Protein AF-A0A6G3X553-F1 (afdb_monomer_lite)

Radius of gyration: 9.96 Å; chains: 1; bounding box: 27×20×25 Å

Organism: NCBI:txid2706086

Foldseek 3Di:
DLLVVLLVVVVVVCQVDVPDDLQVSCVVSPHPGSVVVQVSNCVVVVDGSNPDDDD

Sequence (55 aa):
VILRYRIHEALERAGSDPAVDWSRLAADLGYSDQAHLVRDFTATVGVPPTAFSPR

Structure (mmCIF, N/CA/C/O backbone):
data_AF-A0A6G3X553-F1
#
_entry.id   AF-A0A6G3X553-F1
#
loop_
_atom_site.group_PDB
_atom_site.id
_atom_site.type_symbol
_atom_site.label_atom_id
_atom_site.label_alt_id
_atom_site.label_comp_id
_atom_site.label_asym_id
_atom_site.label_entity_id
_atom_site.label_seq_id
_atom_site.pdbx_PDB_ins_code
_atom_site.Cartn_x
_atom_site.Cartn_y
_atom_site.Cartn_z
_atom_site.occup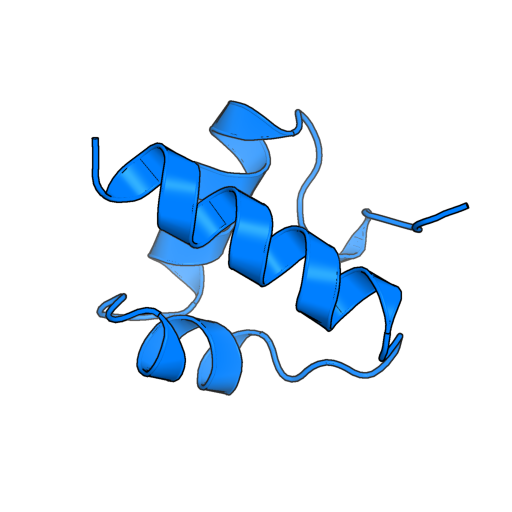ancy
_atom_site.B_iso_or_equiv
_atom_site.auth_seq_id
_atom_site.auth_comp_id
_atom_site.auth_asym_id
_atom_site.auth_atom_id
_atom_site.pdbx_PDB_model_num
ATOM 1 N N . VAL A 1 1 ? 1.406 4.392 13.098 1.00 63.06 1 VAL A N 1
ATOM 2 C CA . VAL A 1 1 ? 2.445 3.355 12.854 1.00 63.06 1 VAL A CA 1
ATOM 3 C C . VAL A 1 1 ? 2.015 2.323 11.802 1.00 63.06 1 VAL A C 1
ATOM 5 O O . VAL A 1 1 ? 2.840 1.982 10.968 1.00 63.06 1 VAL A O 1
ATOM 8 N N . ILE A 1 2 ? 0.741 1.903 11.752 1.00 84.94 2 ILE A N 1
ATOM 9 C CA . ILE A 1 2 ? 0.223 0.871 10.820 1.00 84.94 2 ILE A CA 1
ATOM 10 C C . ILE A 1 2 ? 0.457 1.188 9.328 1.00 84.94 2 ILE A C 1
ATOM 12 O O . ILE A 1 2 ? 0.807 0.294 8.566 1.00 84.94 2 ILE A O 1
ATOM 16 N N . LEU A 1 3 ? 0.330 2.452 8.904 1.00 82.31 3 LEU A N 1
ATOM 17 C CA . LEU A 1 3 ? 0.486 2.825 7.490 1.00 82.31 3 LEU A CA 1
ATOM 18 C C . LEU A 1 3 ? 1.879 2.492 6.926 1.00 82.31 3 LEU A C 1
ATOM 20 O O . LEU A 1 3 ? 1.998 1.891 5.865 1.00 82.31 3 LEU A O 1
ATOM 24 N N . ARG A 1 4 ? 2.941 2.828 7.669 1.00 86.75 4 ARG A N 1
ATOM 25 C CA . ARG A 1 4 ? 4.327 2.573 7.244 1.00 86.75 4 ARG A CA 1
ATOM 26 C C . ARG A 1 4 ? 4.616 1.077 7.092 1.00 86.75 4 ARG A C 1
ATOM 28 O O . ARG A 1 4 ? 5.405 0.704 6.229 1.00 86.75 4 ARG A O 1
ATOM 35 N N . TYR A 1 5 ? 3.990 0.253 7.934 1.00 90.69 5 TYR A N 1
ATOM 36 C CA . TYR A 1 5 ? 4.080 -1.203 7.860 1.00 90.69 5 TYR A CA 1
ATOM 37 C C . TYR A 1 5 ? 3.397 -1.730 6.589 1.00 90.69 5 TYR A C 1
ATOM 39 O O . TYR A 1 5 ? 4.024 -2.450 5.821 1.00 90.69 5 TYR A O 1
ATOM 47 N N . ARG A 1 6 ? 2.168 -1.277 6.299 1.00 92.69 6 ARG A N 1
ATOM 48 C CA . ARG A 1 6 ? 1.426 -1.674 5.089 1.00 92.69 6 ARG A CA 1
ATOM 49 C C . ARG A 1 6 ? 2.182 -1.365 3.799 1.00 92.69 6 ARG A C 1
ATOM 51 O O . ARG A 1 6 ? 2.205 -2.196 2.901 1.00 92.69 6 ARG A O 1
ATOM 58 N N . ILE A 1 7 ? 2.808 -0.190 3.710 1.00 93.81 7 ILE A N 1
ATOM 59 C CA . ILE A 1 7 ? 3.564 0.187 2.508 1.00 93.81 7 ILE A CA 1
ATOM 60 C C . ILE A 1 7 ? 4.850 -0.630 2.355 1.00 93.81 7 ILE A C 1
ATOM 62 O O . ILE A 1 7 ? 5.177 -1.006 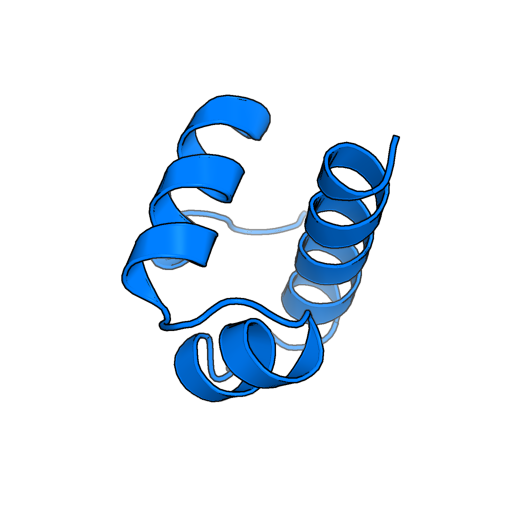1.233 1.00 93.81 7 ILE A O 1
ATOM 66 N N . HIS A 1 8 ? 5.552 -0.958 3.445 1.00 93.06 8 HIS A N 1
ATOM 67 C CA . HIS A 1 8 ? 6.696 -1.875 3.353 1.00 93.06 8 HIS A CA 1
ATOM 68 C C . HIS A 1 8 ? 6.267 -3.246 2.840 1.00 93.06 8 HIS A C 1
ATOM 70 O O . HIS A 1 8 ? 6.864 -3.750 1.896 1.00 93.06 8 HIS A O 1
ATOM 76 N N . GLU A 1 9 ? 5.194 -3.807 3.392 1.00 93.62 9 GLU A N 1
ATOM 77 C CA . GLU A 1 9 ? 4.722 -5.120 2.959 1.00 93.62 9 GLU A CA 1
ATOM 78 C C . GLU A 1 9 ? 4.214 -5.104 1.503 1.00 93.62 9 GLU A C 1
ATOM 80 O O . GLU A 1 9 ? 4.437 -6.055 0.753 1.00 93.62 9 GLU A O 1
ATOM 85 N N . ALA A 1 10 ? 3.607 -3.998 1.053 1.00 92.88 10 ALA A N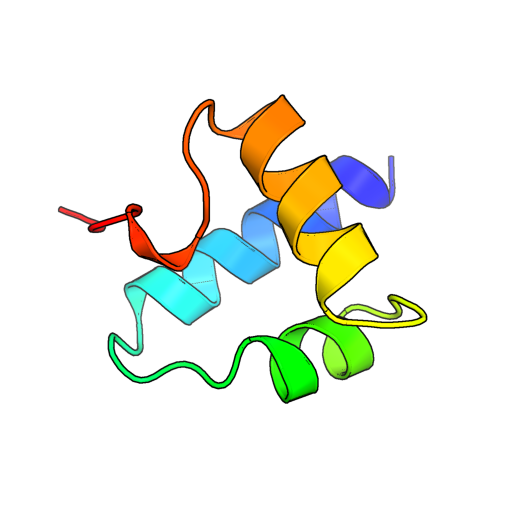 1
ATOM 86 C CA . ALA A 1 10 ? 3.253 -3.812 -0.354 1.00 92.88 10 ALA A CA 1
ATOM 87 C C . ALA A 1 10 ? 4.489 -3.807 -1.274 1.00 92.88 10 ALA A C 1
ATOM 89 O O . ALA A 1 10 ? 4.456 -4.421 -2.340 1.00 92.88 10 ALA A O 1
ATOM 90 N N . LEU A 1 11 ? 5.577 -3.143 -0.863 1.00 91.56 11 LEU A N 1
ATOM 91 C CA . LEU A 1 11 ? 6.838 -3.103 -1.611 1.00 91.56 11 LEU A CA 1
ATOM 92 C C . LEU A 1 11 ? 7.500 -4.483 -1.696 1.00 91.56 11 LEU A C 1
ATOM 94 O O . LEU A 1 11 ? 7.952 -4.867 -2.772 1.00 91.56 11 LEU A O 1
ATOM 98 N N . GLU A 1 12 ? 7.532 -5.240 -0.598 1.00 91.94 12 GLU A N 1
ATOM 99 C CA . GLU A 1 12 ? 8.122 -6.587 -0.575 1.00 91.94 12 GLU A CA 1
ATOM 100 C C . GLU A 1 12 ? 7.381 -7.555 -1.505 1.00 91.94 12 GLU A C 1
ATOM 102 O O . GLU A 1 12 ? 8.003 -8.284 -2.285 1.00 91.94 12 GLU A O 1
ATOM 107 N N . ARG A 1 13 ? 6.043 -7.533 -1.476 1.00 90.56 13 ARG A N 1
ATOM 108 C CA . ARG A 1 13 ? 5.225 -8.399 -2.335 1.00 90.56 13 ARG A CA 1
ATOM 109 C C . ARG A 1 13 ? 5.340 -8.016 -3.811 1.00 90.56 13 ARG A C 1
ATOM 111 O O . ARG A 1 13 ? 5.523 -8.899 -4.641 1.00 90.56 13 ARG A O 1
ATOM 118 N N . ALA A 1 14 ? 5.317 -6.722 -4.131 1.00 86.81 14 ALA A N 1
ATOM 119 C CA . ALA A 1 14 ? 5.514 -6.240 -5.501 1.00 86.81 14 ALA A CA 1
ATOM 120 C C . ALA A 1 14 ? 6.939 -6.484 -6.032 1.00 86.81 14 ALA A C 1
ATOM 122 O O . ALA A 1 14 ? 7.132 -6.656 -7.230 1.00 86.81 14 ALA A O 1
ATOM 123 N N . GLY A 1 15 ? 7.936 -6.521 -5.142 1.00 85.62 15 GLY A N 1
ATOM 124 C CA . GLY A 1 15 ? 9.308 -6.930 -5.453 1.00 85.62 15 GLY A CA 1
ATOM 125 C C . GLY A 1 15 ? 9.452 -8.400 -5.823 1.00 85.62 15 GLY A C 1
ATOM 126 O O . GLY A 1 15 ? 10.302 -8.752 -6.635 1.00 85.62 15 GLY A O 1
ATOM 127 N N . SER A 1 16 ? 8.616 -9.248 -5.232 1.00 86.56 16 SER A N 1
ATOM 128 C CA . SER A 1 16 ? 8.697 -10.701 -5.388 1.00 86.56 16 SER A CA 1
ATOM 129 C C . SER A 1 16 ? 7.867 -11.224 -6.565 1.00 86.56 16 SER A C 1
ATOM 131 O O . SER A 1 16 ? 8.179 -12.287 -7.099 1.00 86.56 16 SER A O 1
ATOM 133 N N . ASP A 1 17 ? 6.826 -10.492 -6.971 1.00 83.75 17 ASP A N 1
ATOM 134 C CA . ASP A 1 17 ? 5.931 -10.856 -8.071 1.00 83.75 17 ASP A CA 1
ATOM 135 C C . ASP A 1 17 ? 5.613 -9.637 -8.968 1.00 83.75 17 ASP A C 1
ATOM 137 O O . ASP A 1 17 ? 4.821 -8.770 -8.583 1.00 83.75 17 ASP A O 1
ATOM 141 N N . PRO A 1 18 ? 6.176 -9.570 -10.192 1.00 77.31 18 PRO A N 1
ATOM 142 C CA . PRO A 1 18 ? 5.890 -8.504 -11.155 1.00 77.31 18 PRO A CA 1
ATOM 143 C C . PRO A 1 18 ? 4.429 -8.462 -11.626 1.00 77.31 18 PRO A C 1
ATOM 145 O O . PRO A 1 18 ? 3.991 -7.452 -12.175 1.00 77.31 18 PRO A O 1
ATOM 148 N N . ALA A 1 19 ? 3.682 -9.555 -11.451 1.00 84.31 19 ALA A N 1
ATOM 149 C CA . ALA A 1 19 ? 2.289 -9.690 -11.859 1.00 84.31 19 ALA A CA 1
ATOM 150 C C . ALA A 1 19 ? 1.310 -9.538 -10.681 1.00 84.31 19 ALA A C 1
ATOM 152 O O . ALA A 1 19 ? 0.172 -10.003 -10.765 1.00 84.31 19 ALA A O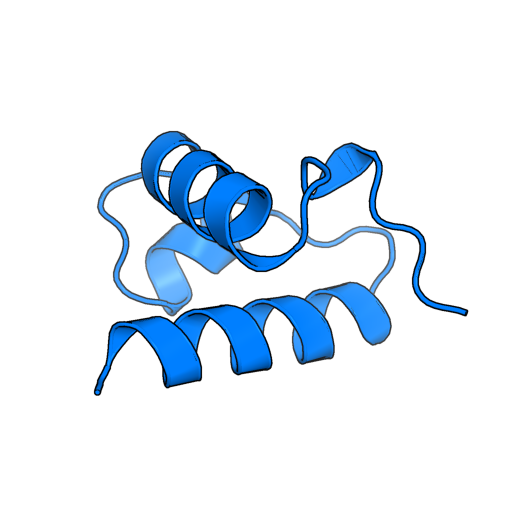 1
ATOM 153 N N . VAL A 1 20 ? 1.734 -8.881 -9.593 1.00 90.12 20 VAL A N 1
ATOM 154 C CA . VAL A 1 20 ? 0.918 -8.719 -8.386 1.00 90.12 20 VAL A CA 1
ATOM 155 C C . VAL A 1 20 ? -0.469 -8.137 -8.693 1.00 90.12 20 VAL A C 1
ATOM 157 O O . VAL A 1 20 ? -0.627 -7.101 -9.347 1.00 90.12 20 VAL A O 1
ATOM 160 N N . ASP A 1 21 ? -1.502 -8.795 -8.170 1.00 92.56 21 ASP A N 1
ATOM 161 C CA . ASP A 1 21 ? -2.862 -8.264 -8.182 1.00 92.56 21 ASP A CA 1
ATOM 162 C C . ASP A 1 21 ? -2.999 -7.202 -7.085 1.00 92.56 21 ASP A C 1
ATOM 164 O O . ASP A 1 21 ? -3.191 -7.493 -5.902 1.00 92.56 21 ASP A O 1
ATOM 168 N N . TRP A 1 22 ? -2.910 -5.941 -7.496 1.00 92.38 22 TRP A N 1
ATOM 169 C CA . TRP A 1 22 ? -3.024 -4.785 -6.611 1.00 92.38 22 TRP A CA 1
ATOM 170 C C . TRP A 1 22 ? -4.372 -4.673 -5.893 1.00 92.38 22 TRP A C 1
ATOM 172 O O . TRP A 1 22 ? -4.422 -4.125 -4.791 1.00 92.38 22 TRP A O 1
ATOM 182 N N . SER A 1 23 ? -5.459 -5.170 -6.487 1.00 95.06 23 SER A N 1
ATOM 183 C CA . SER A 1 23 ? -6.777 -5.143 -5.843 1.00 95.06 23 SER A CA 1
ATOM 184 C C . SER A 1 23 ? -6.826 -6.137 -4.695 1.00 95.06 23 SER A C 1
ATOM 186 O O . SER A 1 23 ? -7.233 -5.792 -3.584 1.00 95.06 23 SER A O 1
ATOM 188 N N . ARG A 1 24 ? -6.340 -7.356 -4.943 1.00 95.50 24 ARG A N 1
ATOM 189 C CA . ARG A 1 24 ? -6.210 -8.379 -3.906 1.00 95.50 24 ARG A CA 1
ATOM 190 C C . ARG A 1 24 ? -5.255 -7.937 -2.800 1.00 95.50 24 ARG A C 1
ATOM 192 O O . ARG A 1 24 ? -5.587 -8.050 -1.625 1.00 95.50 24 ARG A O 1
ATOM 199 N N . LEU A 1 25 ? -4.106 -7.377 -3.170 1.00 94.62 25 LEU A N 1
ATOM 200 C CA . LEU A 1 25 ? -3.118 -6.890 -2.213 1.00 94.62 25 LEU A CA 1
ATOM 201 C C . LEU A 1 25 ? -3.679 -5.781 -1.310 1.00 94.62 25 LEU A C 1
ATOM 203 O O . LEU A 1 25 ? -3.403 -5.764 -0.112 1.00 94.62 25 LEU A O 1
ATOM 207 N N . ALA A 1 26 ? -4.493 -4.874 -1.853 1.00 95.75 26 ALA A N 1
ATOM 208 C CA . ALA A 1 26 ? -5.160 -3.850 -1.057 1.00 95.75 26 ALA A CA 1
ATOM 209 C C . ALA A 1 26 ? -6.061 -4.475 0.0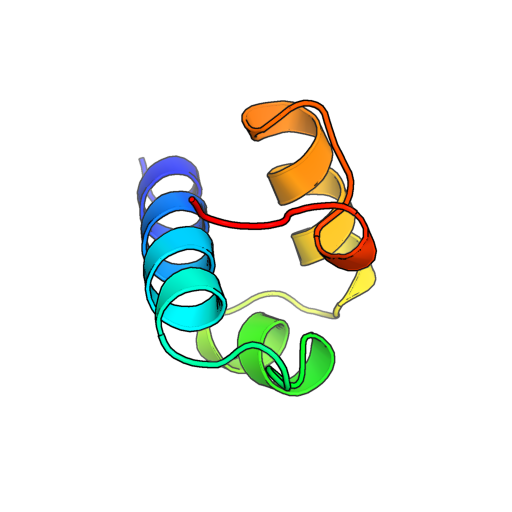20 1.00 95.75 26 ALA A C 1
ATOM 211 O O . ALA A 1 26 ? -5.949 -4.110 1.193 1.00 95.75 26 ALA A O 1
ATOM 212 N N . ALA A 1 27 ? -6.885 -5.458 -0.354 1.00 96.81 27 ALA A N 1
ATOM 213 C CA . ALA A 1 27 ? -7.743 -6.171 0.589 1.00 96.81 27 ALA A CA 1
ATOM 214 C C . ALA A 1 27 ? -6.927 -6.906 1.670 1.00 96.81 27 ALA A C 1
ATOM 216 O O . ALA A 1 27 ? -7.220 -6.760 2.857 1.00 96.81 27 ALA A O 1
ATOM 217 N N . ASP A 1 28 ? -5.859 -7.610 1.282 1.00 95.44 28 ASP A N 1
ATOM 218 C CA . ASP A 1 28 ? -4.979 -8.338 2.208 1.00 95.44 28 ASP A CA 1
ATOM 219 C C . ASP A 1 28 ? -4.299 -7.409 3.231 1.00 95.44 28 ASP A C 1
ATOM 221 O O . ASP A 1 28 ? -4.081 -7.789 4.381 1.00 95.44 28 ASP A O 1
ATOM 225 N N . LEU A 1 29 ? -3.976 -6.175 2.832 1.00 94.75 29 LEU A N 1
ATOM 226 C CA . LEU A 1 29 ? -3.374 -5.160 3.704 1.00 94.75 29 LEU A CA 1
ATOM 227 C C . LEU A 1 29 ? -4.414 -4.365 4.517 1.00 94.75 29 LEU A C 1
ATOM 229 O O . LEU A 1 29 ? -4.048 -3.512 5.337 1.00 94.75 29 LEU A O 1
ATOM 233 N N . GLY A 1 30 ? -5.707 -4.644 4.330 1.00 95.38 30 GLY A N 1
ATOM 234 C CA . GLY A 1 30 ? -6.812 -4.010 5.049 1.00 95.38 30 GLY A CA 1
ATOM 235 C C . GLY A 1 30 ? -7.187 -2.624 4.524 1.00 95.38 30 GLY A C 1
ATOM 236 O O . GLY A 1 30 ? -7.618 -1.772 5.307 1.00 95.38 30 GLY A O 1
ATOM 237 N N . TYR A 1 31 ? -6.981 -2.377 3.230 1.00 95.69 31 TYR A N 1
ATOM 238 C CA . TYR A 1 31 ? -7.562 -1.244 2.516 1.00 95.69 31 TYR A CA 1
ATOM 239 C C . TYR A 1 31 ? -8.976 -1.572 2.037 1.00 95.69 31 TYR A C 1
ATOM 241 O O . TYR A 1 31 ? -9.274 -2.708 1.676 1.00 95.69 31 TYR A O 1
ATOM 249 N N . SER A 1 32 ? -9.835 -0.553 1.990 1.00 95.81 32 SER A N 1
ATOM 250 C CA . SER A 1 32 ? -11.204 -0.689 1.480 1.00 95.81 32 SER A CA 1
ATOM 251 C C . SER A 1 32 ? -11.245 -1.011 -0.015 1.00 95.81 32 SER A C 1
ATOM 253 O O . SER A 1 32 ? -12.158 -1.691 -0.472 1.00 95.81 32 SER A O 1
ATOM 255 N N . ASP A 1 33 ? -10.271 -0.502 -0.774 1.00 96.25 33 ASP A N 1
ATOM 256 C CA . ASP A 1 33 ? -10.135 -0.702 -2.213 1.00 96.25 33 ASP A CA 1
ATOM 257 C C . ASP A 1 33 ? -8.689 -0.446 -2.680 1.00 96.25 33 ASP A C 1
ATOM 259 O O . ASP A 1 33 ? -7.836 0.059 -1.939 1.00 96.25 33 ASP A O 1
ATOM 263 N N . GLN A 1 34 ? -8.425 -0.770 -3.946 1.00 95.75 34 GLN A N 1
ATOM 264 C CA . GLN A 1 34 ? -7.140 -0.528 -4.599 1.00 95.75 34 GLN A CA 1
ATOM 265 C C . GLN A 1 34 ? -6.759 0.962 -4.638 1.00 95.75 34 GLN A C 1
ATOM 267 O O . GLN A 1 34 ? -5.580 1.301 -4.529 1.00 95.75 34 GLN A O 1
ATOM 272 N N . ALA A 1 35 ? -7.725 1.870 -4.805 1.00 96.38 35 ALA A N 1
ATOM 273 C CA . ALA A 1 35 ? -7.449 3.292 -4.984 1.00 96.38 35 ALA A CA 1
ATOM 274 C C . ALA A 1 35 ? -6.837 3.921 -3.723 1.00 96.38 35 ALA A C 1
ATOM 276 O O . ALA A 1 35 ? -5.962 4.782 -3.835 1.00 96.38 35 ALA A O 1
ATOM 277 N N . HIS A 1 36 ? -7.243 3.471 -2.534 1.00 96.12 36 HIS A N 1
ATOM 278 C CA . HIS A 1 36 ? -6.629 3.890 -1.275 1.00 96.12 36 HIS A CA 1
ATOM 279 C C . HIS A 1 36 ? -5.180 3.406 -1.152 1.00 96.12 36 HIS A C 1
ATOM 281 O O . HIS A 1 36 ? -4.304 4.210 -0.834 1.00 96.12 36 HIS A O 1
ATOM 287 N N . LEU A 1 37 ? -4.903 2.137 -1.481 1.00 95.44 37 LEU A N 1
ATOM 288 C CA . LEU A 1 37 ? -3.532 1.616 -1.508 1.00 95.44 37 LEU A CA 1
ATOM 289 C C . LEU A 1 37 ? -2.656 2.418 -2.481 1.00 95.44 37 LEU A C 1
ATOM 291 O O . LEU A 1 37 ? -1.561 2.839 -2.120 1.00 95.44 37 LEU A O 1
ATOM 295 N N . VAL A 1 38 ? -3.140 2.668 -3.702 1.00 94.94 38 VAL A N 1
ATOM 296 C CA . VAL A 1 38 ? -2.394 3.415 -4.730 1.00 94.94 38 VAL A CA 1
ATOM 297 C C . VAL A 1 38 ? -2.063 4.831 -4.260 1.00 94.94 38 VAL A C 1
ATOM 299 O O . VAL A 1 38 ? -0.939 5.288 -4.470 1.00 94.94 38 VAL A O 1
ATOM 302 N N . ARG A 1 39 ? -3.006 5.528 -3.614 1.00 95.44 39 ARG A N 1
ATOM 303 C CA . ARG A 1 39 ? -2.782 6.881 -3.077 1.00 95.44 39 ARG A CA 1
ATOM 304 C C . ARG A 1 39 ? -1.691 6.888 -2.013 1.00 95.44 39 ARG A C 1
ATOM 306 O O . ARG A 1 39 ? -0.754 7.674 -2.129 1.00 95.44 39 ARG A O 1
ATOM 313 N N . ASP A 1 40 ? -1.780 5.997 -1.032 1.00 95.25 40 ASP A N 1
ATOM 314 C CA . ASP A 1 40 ? -0.812 5.930 0.066 1.00 95.25 40 ASP A CA 1
ATOM 315 C C . ASP A 1 40 ? 0.574 5.489 -0.409 1.00 95.25 40 ASP A C 1
ATOM 317 O O . ASP A 1 40 ? 1.592 6.052 0.004 1.00 95.25 40 ASP A O 1
ATOM 321 N N . PHE A 1 41 ? 0.618 4.511 -1.315 1.00 94.88 41 PHE A N 1
ATOM 322 C CA . PHE A 1 41 ? 1.851 4.067 -1.947 1.00 94.88 41 PHE A CA 1
ATOM 323 C C . PHE A 1 41 ? 2.499 5.216 -2.714 1.00 94.88 41 PHE A C 1
ATOM 325 O O . PHE A 1 41 ? 3.658 5.525 -2.472 1.00 94.88 41 PHE A O 1
ATOM 332 N N . THR A 1 42 ? 1.749 5.915 -3.570 1.00 94.38 42 THR A N 1
ATOM 333 C CA . THR A 1 42 ? 2.278 7.047 -4.349 1.00 94.38 42 THR A CA 1
ATOM 334 C C . THR A 1 42 ? 2.751 8.178 -3.438 1.00 94.38 42 THR A C 1
ATOM 336 O O . THR A 1 42 ? 3.813 8.747 -3.673 1.00 94.38 42 THR A O 1
ATOM 339 N N . ALA A 1 43 ? 2.014 8.478 -2.366 1.00 94.50 43 ALA A N 1
ATOM 340 C CA . ALA A 1 43 ? 2.408 9.491 -1.389 1.00 94.50 43 ALA A CA 1
ATOM 341 C C . ALA A 1 43 ? 3.705 9.127 -0.645 1.00 94.50 43 ALA A C 1
ATOM 343 O O . ALA A 1 43 ? 4.450 10.018 -0.242 1.00 94.50 43 ALA A O 1
ATOM 344 N N . THR A 1 44 ? 3.981 7.832 -0.469 1.00 92.31 44 THR A N 1
ATOM 345 C CA . THR A 1 44 ? 5.154 7.340 0.269 1.00 92.31 44 THR A CA 1
ATOM 346 C C . THR A 1 44 ? 6.364 7.086 -0.636 1.00 92.31 44 THR A C 1
ATOM 348 O O . THR A 1 44 ? 7.493 7.374 -0.251 1.00 92.31 44 THR A O 1
ATOM 351 N N . VAL A 1 45 ? 6.140 6.532 -1.828 1.00 90.81 45 VAL A N 1
ATOM 352 C CA . VAL A 1 45 ? 7.167 6.042 -2.766 1.00 90.81 45 VAL A CA 1
ATOM 353 C C . VAL A 1 45 ? 7.440 7.055 -3.886 1.00 90.81 45 VAL A C 1
ATOM 355 O O . VAL A 1 45 ? 8.495 7.021 -4.511 1.00 90.81 45 VAL A O 1
ATOM 358 N N . GLY A 1 46 ? 6.515 7.986 -4.136 1.00 93.75 46 GLY A N 1
ATOM 359 C CA . GLY A 1 46 ? 6.632 9.043 -5.149 1.00 93.75 46 GLY A CA 1
ATOM 360 C C . GLY A 1 46 ? 6.178 8.639 -6.555 1.00 93.75 46 GLY A C 1
ATOM 361 O O . GLY A 1 46 ? 6.007 9.506 -7.409 1.00 93.75 46 GLY A O 1
ATOM 362 N N . VAL A 1 47 ? 5.939 7.349 -6.799 1.00 92.19 47 VAL A N 1
ATOM 363 C CA . VAL A 1 47 ? 5.415 6.815 -8.065 1.00 92.19 47 VAL A CA 1
ATOM 364 C C . VAL A 1 47 ? 4.266 5.843 -7.800 1.00 92.19 47 VAL A C 1
ATOM 366 O O . VAL A 1 47 ? 4.247 5.202 -6.746 1.00 92.19 47 VAL A O 1
ATOM 369 N N . PRO A 1 48 ? 3.299 5.715 -8.724 1.00 89.88 48 PRO A N 1
ATOM 370 C CA . PRO A 1 48 ? 2.233 4.738 -8.582 1.00 89.88 48 PRO A CA 1
ATOM 371 C C . PRO A 1 48 ? 2.770 3.302 -8.677 1.00 89.88 48 PRO A C 1
ATOM 373 O O . PRO A 1 48 ? 3.781 3.068 -9.346 1.00 89.88 48 PRO A O 1
ATOM 376 N N . PRO A 1 49 ? 2.070 2.320 -8.082 1.00 86.75 49 PRO A N 1
ATOM 377 C CA . PRO A 1 49 ? 2.549 0.940 -8.017 1.00 86.75 49 PRO A CA 1
ATOM 378 C C . PRO A 1 49 ? 2.784 0.280 -9.384 1.00 86.75 49 PRO A C 1
ATOM 380 O O . PR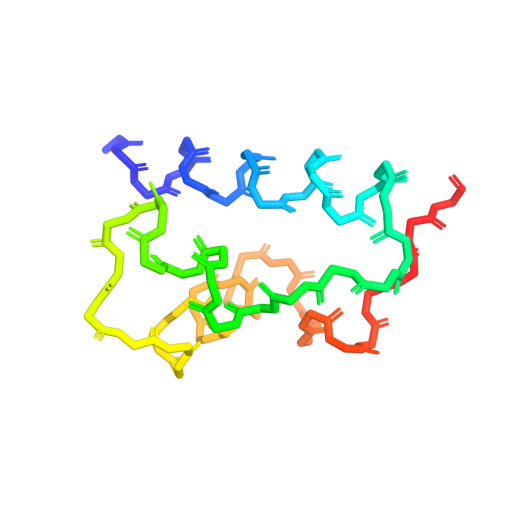O A 1 49 ? 3.687 -0.529 -9.534 1.00 86.75 49 PRO A O 1
ATOM 383 N N . THR A 1 50 ? 2.027 0.662 -10.413 1.00 83.62 50 THR A N 1
ATOM 384 C CA . THR A 1 50 ? 2.199 0.156 -11.787 1.00 83.62 50 THR A CA 1
ATOM 385 C C . THR A 1 50 ? 3.420 0.726 -12.513 1.00 83.62 50 THR A C 1
ATOM 387 O O . THR A 1 50 ? 3.842 0.165 -13.518 1.00 83.62 50 THR A O 1
ATOM 390 N N . ALA A 1 51 ? 3.982 1.838 -12.028 1.00 86.50 51 ALA A N 1
ATOM 391 C CA . ALA A 1 51 ? 5.238 2.412 -12.514 1.00 86.50 51 ALA A CA 1
ATOM 392 C C . ALA A 1 51 ? 6.431 2.029 -11.622 1.00 86.50 51 ALA A C 1
ATOM 394 O O . ALA A 1 51 ? 7.573 2.378 -11.924 1.00 86.50 51 ALA A O 1
ATOM 395 N N . PHE A 1 52 ? 6.172 1.337 -10.511 1.00 83.00 52 PHE A N 1
ATOM 396 C CA . PHE A 1 52 ? 7.206 0.840 -9.626 1.00 83.00 52 PHE A CA 1
ATOM 397 C C . PHE A 1 52 ? 7.840 -0.407 -10.246 1.00 83.00 52 PHE A C 1
ATOM 399 O O . PHE A 1 52 ? 7.209 -1.454 -10.344 1.00 83.00 52 PHE A O 1
ATOM 406 N N . SER A 1 53 ? 9.100 -0.283 -10.659 1.00 75.81 53 SER A N 1
ATOM 407 C CA . SER A 1 53 ? 9.944 -1.420 -11.019 1.00 75.81 53 SER A CA 1
ATOM 408 C C . SER A 1 53 ? 10.976 -1.597 -9.905 1.00 75.81 53 SER A C 1
ATOM 410 O O . SER A 1 53 ? 11.895 -0.774 -9.810 1.00 75.81 53 SER A O 1
ATOM 412 N N . PRO A 1 54 ? 10.840 -2.621 -9.048 1.00 68.75 54 PRO A N 1
ATOM 413 C CA . PRO A 1 54 ? 11.911 -2.996 -8.140 1.00 68.75 54 PRO A CA 1
ATOM 414 C C . PRO A 1 54 ? 13.158 -3.356 -8.961 1.00 68.75 54 PRO A C 1
ATOM 416 O O . PRO A 1 54 ? 13.054 -3.805 -10.106 1.00 68.75 54 PRO A O 1
ATOM 419 N N . ARG A 1 55 ? 14.330 -3.044 -8.407 1.00 63.59 55 ARG A N 1
ATOM 420 C CA . ARG A 1 55 ? 15.629 -3.276 -9.046 1.00 63.59 55 ARG A CA 1
ATOM 421 C C . ARG A 1 55 ? 16.062 -4.728 -8.945 1.00 63.59 55 ARG A C 1
ATOM 423 O O . ARG A 1 55 ? 15.800 -5.325 -7.880 1.00 63.59 55 ARG A O 1
#

InterPro domains:
  IPR009057 Homedomain-like superfamily [SSF46689] (17-52)
  IPR018060 AraC-like, DNA binding HTH domain [PS01124] (1-55)

pLDDT: mean 89.79, std 7.72, range [63.06, 96.81]

Secondary structure (DSSP, 8-state):
-HHHHHHHHHHHHHHH-TT--HHHHHHHTT-SSHHHHHHHHHHHHSS-GGG----